Protein AF-A0A7J4IF19-F1 (afdb_monomer_lite)

pLDDT: mean 82.28, std 11.03, range [47.12, 94.19]

Structure (mmCIF, N/CA/C/O backbone):
data_AF-A0A7J4IF19-F1
#
_entry.id   AF-A0A7J4IF19-F1
#
loop_
_atom_site.group_PDB
_atom_site.id
_atom_site.type_symbol
_atom_site.label_atom_id
_atom_site.label_alt_id
_atom_site.label_comp_id
_atom_site.label_asym_id
_atom_site.label_entity_id
_atom_site.label_seq_id
_atom_site.pdbx_PDB_ins_code
_atom_site.Cartn_x
_atom_site.Cartn_y
_atom_site.Cartn_z
_atom_site.occupancy
_atom_site.B_iso_or_equiv
_atom_site.auth_seq_id
_atom_site.auth_comp_id
_atom_site.auth_asym_id
_atom_site.auth_atom_id
_atom_site.pdbx_PDB_model_num
ATOM 1 N N . MET A 1 1 ? 20.342 -0.254 -73.450 1.00 56.78 1 MET A N 1
ATOM 2 C CA . MET A 1 1 ? 20.995 -1.142 -72.466 1.00 56.78 1 MET A CA 1
ATOM 3 C C . MET A 1 1 ? 22.053 -1.954 -73.187 1.00 56.78 1 MET A C 1
ATOM 5 O O . MET A 1 1 ? 21.748 -2.503 -74.239 1.00 56.78 1 MET A O 1
ATOM 9 N N . ARG A 1 2 ? 23.293 -1.958 -72.693 1.00 60.62 2 ARG A N 1
ATOM 10 C CA . ARG A 1 2 ? 24.372 -2.812 -73.210 1.00 60.62 2 ARG A CA 1
ATOM 11 C C . ARG A 1 2 ? 24.759 -3.788 -72.105 1.00 60.62 2 ARG A C 1
ATOM 13 O O . ARG A 1 2 ? 24.809 -3.381 -70.951 1.00 60.62 2 ARG A O 1
ATOM 20 N N . PHE A 1 3 ? 25.011 -5.037 -72.464 1.00 65.69 3 PHE A N 1
ATOM 21 C CA . PHE A 1 3 ? 25.433 -6.085 -71.540 1.00 65.69 3 PHE A CA 1
ATOM 22 C C . PHE A 1 3 ? 26.838 -6.552 -71.924 1.00 65.69 3 PHE A C 1
ATOM 24 O O . PHE A 1 3 ? 27.202 -6.479 -73.102 1.00 65.69 3 PHE A O 1
ATOM 31 N N . ASP A 1 4 ? 27.636 -6.968 -70.944 1.00 72.81 4 ASP A N 1
ATOM 32 C CA . ASP A 1 4 ? 28.918 -7.626 -71.202 1.00 72.81 4 ASP A CA 1
ATOM 33 C C . ASP A 1 4 ? 28.718 -9.101 -71.612 1.00 72.81 4 ASP A C 1
ATOM 35 O O . ASP A 1 4 ? 27.600 -9.622 -71.620 1.00 72.81 4 ASP A O 1
ATOM 39 N N . ALA A 1 5 ? 29.809 -9.791 -71.961 1.00 64.00 5 ALA A N 1
ATOM 40 C CA . ALA A 1 5 ? 29.783 -11.212 -72.325 1.00 64.00 5 ALA A CA 1
ATOM 41 C C . ALA A 1 5 ? 29.319 -12.140 -71.178 1.00 64.00 5 ALA A C 1
ATOM 43 O O . ALA A 1 5 ? 29.016 -13.304 -71.428 1.00 64.00 5 ALA A O 1
ATOM 44 N N . ASN A 1 6 ? 29.235 -11.623 -69.948 1.00 67.56 6 ASN A N 1
ATOM 45 C CA . ASN A 1 6 ? 28.819 -12.338 -68.744 1.00 67.56 6 ASN A CA 1
ATOM 46 C C 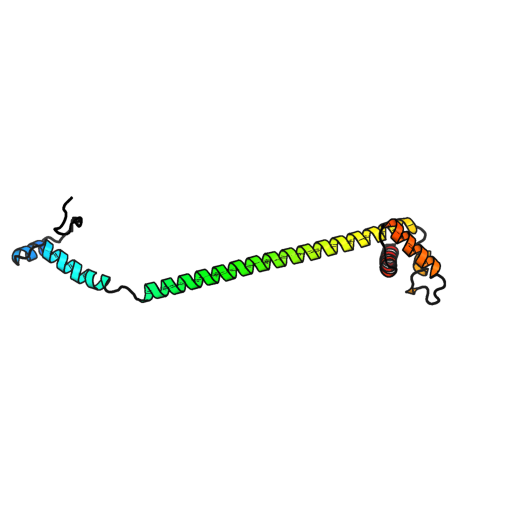. ASN A 1 6 ? 27.371 -12.003 -68.330 1.00 67.56 6 ASN A C 1
ATOM 48 O O . ASN A 1 6 ? 26.912 -12.465 -67.289 1.00 67.56 6 ASN A O 1
ATOM 52 N N . GLY A 1 7 ? 26.641 -11.213 -69.130 1.00 57.66 7 GLY A N 1
ATOM 53 C CA . GLY A 1 7 ? 25.252 -10.835 -68.863 1.00 57.66 7 GLY A CA 1
ATOM 54 C C . GLY A 1 7 ? 25.076 -9.704 -67.846 1.00 57.66 7 GLY A C 1
ATOM 55 O O . GLY A 1 7 ? 23.944 -9.411 -67.462 1.00 57.66 7 GLY A O 1
ATOM 56 N N . ASN A 1 8 ? 26.152 -9.034 -67.426 1.00 68.38 8 ASN A N 1
ATOM 57 C CA . ASN A 1 8 ? 26.061 -7.888 -66.527 1.00 68.38 8 ASN A CA 1
ATOM 58 C C . ASN A 1 8 ? 25.687 -6.625 -67.300 1.00 68.38 8 ASN A C 1
ATOM 60 O O . ASN A 1 8 ? 26.192 -6.363 -68.394 1.00 68.38 8 ASN A O 1
ATOM 64 N N . GLU A 1 9 ? 24.817 -5.807 -66.711 1.00 70.38 9 GLU A N 1
ATOM 65 C CA . GLU A 1 9 ? 24.438 -4.523 -67.287 1.00 70.38 9 GLU A CA 1
ATOM 66 C C . GLU A 1 9 ? 25.623 -3.546 -67.245 1.00 70.38 9 GLU A C 1
ATOM 68 O O . GLU A 1 9 ? 26.099 -3.149 -66.177 1.00 70.38 9 GLU A O 1
ATOM 73 N N . LEU A 1 10 ? 26.088 -3.124 -68.421 1.00 65.75 10 LEU A N 1
ATOM 74 C CA . LEU A 1 10 ? 27.136 -2.120 -68.548 1.00 65.75 10 LEU A CA 1
ATOM 75 C C . LEU A 1 10 ? 26.540 -0.741 -68.268 1.00 65.75 10 LEU A C 1
ATOM 77 O O . LEU A 1 10 ? 25.938 -0.108 -69.142 1.00 65.75 10 LEU A O 1
ATOM 81 N N . LYS A 1 11 ? 26.736 -0.263 -67.038 1.00 70.12 11 LYS A N 1
ATOM 82 C CA . LYS A 1 11 ? 26.401 1.107 -66.646 1.00 70.12 11 LYS A CA 1
ATOM 83 C C . LYS A 1 11 ? 27.360 2.071 -67.340 1.00 70.12 11 LYS A C 1
ATOM 85 O O . LYS A 1 11 ? 28.561 2.058 -67.090 1.00 70.12 11 LYS A O 1
ATOM 90 N N . GLN A 1 12 ? 26.830 2.894 -68.240 1.00 71.00 12 GLN A N 1
ATOM 91 C CA . GLN A 1 12 ? 27.602 3.940 -68.904 1.00 71.00 12 GLN A CA 1
ATOM 92 C C . GLN A 1 12 ? 27.642 5.182 -68.015 1.00 71.00 12 GLN A C 1
ATOM 94 O O . GLN A 1 12 ? 26.597 5.712 -67.645 1.00 71.00 12 GLN A O 1
ATOM 99 N N . LEU A 1 13 ? 28.848 5.641 -67.685 1.00 70.62 13 LEU A N 1
ATOM 100 C CA . LEU A 1 13 ? 29.081 6.873 -66.942 1.00 70.62 13 LEU A CA 1
ATOM 101 C C . LEU A 1 13 ? 29.778 7.879 -67.858 1.00 70.62 13 LEU A C 1
ATOM 103 O O . LEU A 1 13 ? 30.808 7.572 -68.458 1.00 70.62 13 LEU A O 1
ATOM 107 N N . THR A 1 14 ? 29.229 9.086 -67.954 1.00 78.38 14 THR A N 1
ATOM 108 C CA . THR A 1 14 ? 29.896 10.191 -68.646 1.00 78.38 14 THR A CA 1
ATOM 109 C C . THR A 1 14 ? 30.825 10.885 -67.661 1.00 78.38 14 THR A C 1
ATOM 111 O O . THR A 1 14 ? 30.369 11.411 -66.648 1.00 78.38 14 THR A O 1
ATOM 114 N N . VAL A 1 15 ? 32.123 10.892 -67.960 1.00 77.56 15 VAL A N 1
ATOM 115 C CA . VAL A 1 15 ? 33.148 11.527 -67.124 1.00 77.56 15 VAL A CA 1
ATOM 116 C C . VAL A 1 15 ? 33.685 12.754 -67.846 1.00 77.56 15 VAL A C 1
ATOM 118 O O . VAL A 1 15 ? 33.959 12.710 -69.046 1.00 77.56 15 VAL A O 1
ATOM 121 N N . TRP A 1 16 ? 33.829 13.858 -67.118 1.00 85.00 16 TRP A N 1
ATOM 122 C CA . TRP A 1 16 ? 34.462 15.058 -67.648 1.00 85.00 16 TRP A CA 1
ATOM 123 C C . TRP A 1 16 ? 35.980 14.968 -67.470 1.00 85.00 16 TRP A C 1
ATOM 125 O O . TRP A 1 16 ? 36.461 14.722 -66.365 1.00 85.00 16 TRP A O 1
ATOM 135 N N . ILE A 1 17 ? 36.725 15.155 -68.561 1.00 82.94 17 ILE A N 1
ATOM 136 C CA . ILE A 1 17 ? 38.190 15.077 -68.586 1.00 82.94 17 ILE A CA 1
ATOM 137 C C . ILE A 1 17 ? 38.736 16.401 -69.145 1.00 82.94 17 ILE A C 1
ATOM 139 O O . ILE A 1 17 ? 38.250 16.841 -70.193 1.00 82.94 17 ILE A O 1
ATOM 143 N N . PRO A 1 18 ? 39.748 17.022 -68.506 1.00 88.75 18 PRO A N 1
ATOM 144 C CA . PRO A 1 18 ? 40.421 18.203 -69.042 1.00 88.75 18 PRO A CA 1
ATOM 145 C C . PRO A 1 18 ? 40.957 17.980 -70.462 1.00 88.75 18 PRO A C 1
ATOM 147 O O . PRO A 1 18 ? 41.459 16.901 -70.799 1.00 88.75 18 PRO A O 1
ATOM 150 N N . ALA A 1 19 ? 40.866 19.009 -71.304 1.00 85.88 19 ALA A N 1
ATOM 151 C CA . ALA A 1 19 ? 41.182 18.903 -72.728 1.00 85.88 19 ALA A CA 1
ATOM 152 C C . ALA A 1 19 ? 42.659 18.559 -72.984 1.00 85.88 19 ALA A C 1
ATOM 154 O O . ALA A 1 19 ? 42.976 17.852 -73.943 1.00 85.88 19 ALA A O 1
ATOM 155 N N . GLU A 1 20 ? 43.556 19.023 -72.118 1.00 87.44 20 GLU A N 1
ATOM 156 C CA . GLU A 1 20 ? 44.994 18.766 -72.159 1.00 87.44 20 GLU A CA 1
ATOM 157 C C . GLU A 1 20 ? 45.284 17.282 -71.925 1.00 87.44 20 GLU A C 1
ATOM 159 O O . GLU A 1 20 ? 46.007 16.656 -72.700 1.00 87.44 20 GLU A O 1
ATOM 164 N N . LEU A 1 21 ? 44.642 16.694 -70.913 1.00 82.06 21 LEU A N 1
ATOM 165 C CA . LEU A 1 21 ? 44.799 15.284 -70.568 1.00 82.06 21 LEU A CA 1
ATOM 166 C C . LEU A 1 21 ? 44.235 14.379 -71.670 1.00 82.06 21 LEU A C 1
ATOM 168 O O . LEU A 1 21 ? 44.869 13.401 -72.057 1.00 82.06 21 LEU A O 1
ATOM 172 N N . HIS A 1 22 ? 43.090 14.744 -72.253 1.00 83.62 22 HIS A N 1
ATOM 173 C CA . HIS A 1 22 ? 42.528 14.009 -73.387 1.00 83.62 22 HIS A CA 1
ATOM 174 C C . HIS A 1 22 ? 43.450 14.032 -74.623 1.00 83.62 22 HIS A C 1
ATOM 176 O O . HIS A 1 22 ? 43.540 13.036 -75.345 1.00 83.62 22 HIS A O 1
ATOM 182 N N . ARG A 1 23 ? 44.158 15.145 -74.874 1.00 85.06 23 ARG A N 1
ATOM 183 C CA . ARG A 1 23 ? 45.145 15.238 -75.966 1.00 85.06 23 ARG A CA 1
ATOM 184 C C . ARG A 1 23 ? 46.374 14.373 -75.701 1.00 85.06 23 ARG A C 1
ATOM 186 O O . ARG A 1 23 ? 46.806 13.691 -76.624 1.00 85.06 23 ARG A O 1
ATOM 193 N N . LEU A 1 24 ? 46.888 14.368 -74.471 1.00 85.31 24 LEU A N 1
ATOM 194 C CA . LEU A 1 24 ? 48.029 13.535 -74.074 1.00 85.31 24 LEU A CA 1
ATOM 195 C C . LEU A 1 24 ? 47.718 12.040 -74.224 1.00 85.31 24 LEU A C 1
ATOM 197 O O . LEU A 1 24 ? 48.441 11.336 -74.918 1.00 85.31 24 LEU A O 1
ATOM 201 N N . ILE A 1 25 ? 46.574 11.582 -73.704 1.00 81.94 25 ILE A N 1
ATOM 202 C CA . ILE A 1 25 ? 46.154 10.172 -73.806 1.00 81.94 25 ILE A CA 1
ATOM 203 C C . ILE A 1 25 ? 46.050 9.724 -75.273 1.00 81.94 25 ILE A C 1
ATOM 205 O O . ILE A 1 25 ? 46.459 8.615 -75.620 1.00 81.94 25 ILE A O 1
ATOM 209 N N . ARG A 1 26 ? 45.521 10.586 -76.157 1.00 80.44 26 ARG A N 1
ATOM 210 C CA . ARG A 1 26 ? 45.462 10.291 -77.598 1.00 80.44 26 ARG A CA 1
ATOM 211 C C . ARG A 1 26 ? 46.835 10.285 -78.264 1.00 80.44 26 ARG A C 1
ATOM 213 O O . ARG A 1 26 ? 47.032 9.477 -79.167 1.00 80.44 26 ARG A O 1
ATOM 220 N N . ALA A 1 27 ? 47.735 11.186 -77.873 1.00 82.62 27 ALA A N 1
ATOM 221 C CA . ALA A 1 27 ? 49.087 11.257 -78.425 1.00 82.62 27 ALA A CA 1
ATOM 222 C C . ALA A 1 27 ? 49.887 9.983 -78.113 1.00 82.62 27 ALA A C 1
ATOM 224 O O . ALA A 1 27 ? 50.589 9.481 -78.986 1.00 82.62 27 ALA A O 1
ATOM 225 N N . ASP A 1 28 ? 49.677 9.409 -76.929 1.00 80.38 28 ASP A N 1
ATOM 226 C CA . ASP A 1 28 ? 50.305 8.156 -76.496 1.00 80.38 28 ASP A CA 1
ATOM 227 C C . ASP A 1 28 ? 49.641 6.899 -77.098 1.00 80.38 28 ASP A C 1
ATOM 229 O O . ASP A 1 28 ? 50.040 5.771 -76.810 1.00 80.38 28 ASP A O 1
ATOM 233 N N . GLY A 1 29 ? 48.606 7.063 -77.934 1.00 81.62 29 GLY A N 1
ATOM 234 C CA . GLY A 1 29 ? 47.886 5.958 -78.576 1.00 81.62 29 GLY A CA 1
ATOM 235 C C . GLY A 1 29 ? 47.056 5.102 -77.612 1.00 81.62 29 GLY A C 1
ATOM 236 O O . GLY A 1 29 ? 46.595 4.019 -77.984 1.00 81.62 29 GLY A O 1
ATOM 237 N N . VAL A 1 30 ? 46.843 5.565 -76.378 1.00 81.44 30 VAL A N 1
ATOM 238 C CA . VAL A 1 30 ? 46.137 4.811 -75.340 1.00 81.44 30 VAL A CA 1
ATOM 239 C C . VAL A 1 30 ? 44.624 4.973 -75.499 1.00 81.44 30 VAL A C 1
ATOM 241 O O . VAL A 1 30 ? 44.093 6.050 -75.776 1.00 81.44 30 VAL A O 1
ATOM 244 N N . ASN A 1 31 ? 43.886 3.878 -75.303 1.00 82.62 31 ASN A N 1
ATOM 245 C CA . ASN A 1 31 ? 42.429 3.925 -75.281 1.00 82.62 31 ASN A CA 1
ATOM 246 C C . ASN A 1 31 ? 41.945 4.665 -74.021 1.00 82.62 31 ASN A C 1
ATOM 248 O O . ASN A 1 31 ? 42.165 4.199 -72.905 1.00 82.62 31 ASN A O 1
ATOM 252 N N . VAL A 1 32 ? 41.238 5.784 -74.210 1.00 80.38 32 VAL A N 1
ATOM 253 C CA . VAL A 1 32 ? 40.735 6.646 -73.123 1.00 80.38 32 VAL A CA 1
ATOM 254 C C . VAL A 1 32 ? 39.907 5.871 -72.097 1.00 80.38 32 VAL A C 1
ATOM 256 O O . VAL A 1 32 ? 40.068 6.085 -70.902 1.00 80.38 32 VAL A O 1
ATOM 259 N N . ASN A 1 33 ? 39.056 4.941 -72.536 1.00 79.94 33 ASN A N 1
ATOM 260 C CA . ASN A 1 33 ? 38.222 4.153 -71.627 1.00 79.94 33 ASN A CA 1
ATOM 261 C C . ASN A 1 33 ? 39.082 3.223 -70.757 1.00 79.94 33 ASN A C 1
ATOM 263 O O . ASN A 1 33 ? 38.886 3.134 -69.549 1.00 79.94 33 ASN A O 1
ATOM 267 N N . ARG A 1 34 ? 40.093 2.585 -71.358 1.00 79.88 34 ARG A N 1
ATOM 268 C CA . ARG A 1 34 ? 41.041 1.738 -70.626 1.00 79.88 34 ARG A CA 1
ATOM 269 C C . ARG A 1 34 ? 41.829 2.547 -69.595 1.00 79.88 34 ARG A C 1
ATOM 271 O O . ARG A 1 34 ? 41.870 2.149 -68.440 1.00 79.88 34 ARG A O 1
ATOM 278 N N . PHE A 1 35 ? 42.371 3.696 -69.995 1.00 82.88 35 PHE A N 1
ATOM 279 C CA . PHE A 1 35 ? 43.116 4.580 -69.097 1.00 82.88 35 PHE A CA 1
ATOM 280 C C . PHE A 1 35 ? 42.267 5.031 -67.905 1.00 82.88 35 PHE A C 1
ATOM 282 O O . PHE A 1 35 ? 42.694 4.933 -66.761 1.00 82.88 35 PHE A O 1
ATOM 289 N N . VAL A 1 36 ? 41.040 5.491 -68.163 1.00 81.62 36 VAL A N 1
ATOM 290 C CA . VAL A 1 36 ? 40.125 5.954 -67.114 1.00 81.62 36 VAL A CA 1
ATOM 291 C C . VAL A 1 36 ? 39.801 4.827 -66.132 1.00 81.62 36 VAL A C 1
ATOM 293 O O . VAL A 1 36 ? 39.873 5.047 -64.926 1.00 81.62 36 VAL A O 1
ATOM 296 N N . ASN A 1 37 ? 39.515 3.618 -66.622 1.00 79.19 37 ASN A N 1
ATOM 297 C CA . ASN A 1 37 ? 39.246 2.473 -65.750 1.00 79.19 37 ASN A CA 1
ATOM 298 C C . ASN A 1 37 ? 40.475 2.065 -64.927 1.00 79.19 37 ASN A C 1
ATOM 300 O O . ASN A 1 37 ? 40.330 1.838 -63.733 1.00 79.19 37 ASN A O 1
ATOM 304 N N . GLU A 1 38 ? 41.676 2.048 -65.515 1.00 81.06 38 GLU A N 1
ATOM 305 C CA . GLU A 1 38 ? 42.921 1.738 -64.793 1.00 81.06 38 GLU A CA 1
ATOM 306 C C . GLU A 1 38 ? 43.214 2.770 -63.689 1.00 81.06 38 GLU A C 1
ATOM 308 O O . GLU A 1 38 ? 43.625 2.402 -62.591 1.00 81.06 38 GLU A O 1
ATOM 313 N N . GLN A 1 39 ? 42.953 4.060 -63.933 1.00 80.94 39 GLN A N 1
ATOM 314 C CA . GLN A 1 39 ? 43.103 5.100 -62.908 1.00 80.94 39 GLN A CA 1
ATOM 315 C C . GLN A 1 39 ? 42.043 4.986 -61.806 1.00 80.94 39 GLN A C 1
ATOM 317 O O . GLN A 1 39 ? 42.365 5.138 -60.626 1.00 80.94 39 GLN A O 1
ATOM 322 N N . PHE A 1 40 ? 40.790 4.685 -62.164 1.00 77.44 40 PHE A N 1
ATOM 323 C CA . PHE A 1 40 ? 39.742 4.417 -61.178 1.00 77.44 40 PHE A CA 1
ATOM 324 C C . PHE A 1 40 ? 40.076 3.190 -60.329 1.00 77.44 40 PHE A C 1
ATOM 326 O O . PHE A 1 40 ? 39.916 3.239 -59.115 1.00 77.44 40 PHE A O 1
ATOM 333 N N . GLU A 1 41 ? 40.574 2.114 -60.930 1.00 75.19 41 GLU A N 1
ATOM 334 C CA . GLU A 1 41 ? 40.952 0.894 -60.218 1.00 75.19 41 GLU A CA 1
ATOM 335 C C . GLU A 1 41 ? 42.186 1.110 -59.333 1.00 75.19 41 GLU A C 1
ATOM 337 O O . GLU A 1 41 ? 42.200 0.668 -58.189 1.00 75.19 41 GLU A O 1
ATOM 342 N N . ALA A 1 42 ? 43.182 1.878 -59.778 1.00 76.69 42 ALA A N 1
ATOM 343 C CA . ALA A 1 42 ? 44.324 2.239 -58.939 1.00 76.69 42 ALA A CA 1
ATOM 344 C C . ALA A 1 42 ? 43.909 3.088 -57.720 1.00 76.69 42 ALA A C 1
ATOM 346 O O . ALA A 1 42 ? 44.384 2.859 -56.603 1.00 76.69 42 ALA A O 1
ATOM 347 N N . TYR A 1 43 ? 43.002 4.050 -57.922 1.00 71.50 43 TYR A N 1
ATOM 348 C CA . TYR A 1 43 ? 42.584 4.992 -56.883 1.00 71.50 43 TYR A CA 1
ATOM 349 C C . TYR A 1 43 ? 41.537 4.412 -55.921 1.00 71.50 43 TYR A C 1
ATOM 351 O O . TYR A 1 43 ? 41.605 4.635 -54.715 1.00 71.50 43 TYR A O 1
ATOM 359 N N . TYR A 1 44 ? 40.566 3.654 -56.434 1.00 65.00 44 TYR A N 1
ATOM 360 C CA . TYR A 1 44 ? 39.478 3.081 -55.637 1.00 65.00 44 TYR A CA 1
ATOM 361 C C . TYR A 1 44 ? 39.676 1.606 -55.291 1.00 65.00 44 TYR A C 1
ATOM 363 O O . TYR A 1 44 ? 39.113 1.146 -54.298 1.00 65.00 44 TYR A O 1
ATOM 371 N N . GLY A 1 45 ? 40.489 0.857 -56.037 1.00 61.56 45 GLY A N 1
ATOM 372 C CA . GLY A 1 45 ? 40.831 -0.529 -55.698 1.00 61.56 45 GLY A CA 1
ATOM 373 C C . GLY A 1 45 ? 41.593 -0.625 -54.375 1.00 61.56 45 GLY A C 1
ATOM 374 O O . GLY A 1 45 ? 41.374 -1.550 -53.597 1.00 61.56 45 GLY A O 1
ATOM 375 N N . THR A 1 46 ? 42.391 0.393 -54.046 1.00 55.62 46 THR A N 1
ATOM 376 C CA . THR A 1 46 ? 43.040 0.539 -52.733 1.00 55.62 46 THR A CA 1
ATOM 377 C C . THR A 1 46 ? 42.058 0.919 -51.618 1.00 55.62 46 THR A C 1
ATOM 379 O O . THR A 1 46 ? 42.208 0.442 -50.497 1.00 55.62 46 THR A O 1
ATOM 382 N N . LEU A 1 47 ? 41.007 1.696 -51.910 1.00 51.72 47 LEU A N 1
ATOM 383 C CA . LEU A 1 47 ? 39.931 2.015 -50.956 1.00 51.72 47 LEU A CA 1
ATOM 384 C C . LEU A 1 47 ? 38.991 0.825 -50.697 1.00 51.72 47 LEU A C 1
ATOM 386 O O . LEU A 1 47 ? 38.520 0.651 -49.576 1.00 51.72 47 LEU A O 1
ATOM 390 N N . SER A 1 48 ? 38.748 -0.023 -51.700 1.00 49.78 48 SER A N 1
ATOM 391 C CA . SER A 1 48 ? 37.914 -1.225 -51.564 1.00 49.78 48 SER A CA 1
ATOM 392 C C . SER A 1 48 ? 38.597 -2.347 -50.774 1.00 49.78 48 SER A C 1
ATOM 394 O O . SER A 1 48 ? 37.908 -3.219 -50.245 1.00 49.78 48 SER A O 1
ATOM 396 N N . ALA A 1 49 ? 39.930 -2.333 -50.673 1.00 50.25 49 ALA A N 1
ATOM 397 C CA . ALA A 1 49 ? 40.689 -3.281 -49.857 1.00 50.25 49 ALA A CA 1
ATOM 398 C C . ALA A 1 49 ? 40.614 -2.971 -48.347 1.00 50.25 49 ALA A C 1
ATOM 400 O O . ALA A 1 49 ? 40.908 -3.839 -47.528 1.00 50.25 49 ALA A O 1
ATOM 401 N N . TYR A 1 50 ? 40.142 -1.779 -47.957 1.00 47.12 50 TYR A N 1
ATOM 402 C CA . TYR A 1 50 ? 39.793 -1.449 -46.572 1.00 47.12 50 TYR A CA 1
ATOM 403 C C . TYR A 1 50 ? 38.370 -1.919 -46.238 1.00 47.12 50 TYR A C 1
ATOM 405 O O . TYR A 1 50 ? 37.510 -1.154 -45.796 1.00 47.12 50 TYR A O 1
ATOM 413 N N . HIS A 1 51 ? 38.115 -3.217 -46.392 1.00 50.59 51 HIS A N 1
ATOM 414 C CA . HIS A 1 51 ? 37.099 -3.861 -45.569 1.00 50.59 51 HIS A CA 1
ATOM 415 C C . HIS A 1 51 ? 37.633 -3.809 -44.131 1.00 50.59 51 HIS A C 1
ATOM 417 O O . HIS A 1 51 ? 38.396 -4.675 -43.722 1.00 50.59 51 HIS A O 1
ATOM 423 N N . HIS A 1 52 ? 37.337 -2.728 -43.398 1.00 52.00 52 HIS A N 1
ATOM 424 C CA . HIS A 1 52 ? 37.777 -2.561 -42.013 1.00 52.00 52 HIS A CA 1
ATOM 425 C C . HIS A 1 52 ? 37.289 -3.771 -41.199 1.00 52.00 52 HIS A C 1
ATOM 427 O O . HIS A 1 52 ? 36.079 -3.862 -40.974 1.00 52.00 52 HIS A O 1
ATOM 433 N N . PRO A 1 53 ? 38.174 -4.668 -40.718 1.00 55.56 53 PRO A N 1
ATOM 434 C CA . PRO A 1 53 ? 37.768 -5.753 -39.821 1.00 55.56 53 PRO A CA 1
ATOM 435 C C . PRO A 1 53 ? 37.108 -5.196 -38.546 1.00 55.56 53 PRO A C 1
ATOM 437 O O . PRO A 1 53 ? 36.234 -5.827 -37.958 1.00 55.56 53 PRO A O 1
ATOM 440 N N . ASP A 1 54 ? 37.421 -3.948 -38.189 1.00 58.44 54 ASP A N 1
ATOM 441 C CA . ASP A 1 54 ? 36.764 -3.207 -37.115 1.00 58.44 54 ASP A CA 1
ATOM 442 C C . ASP A 1 54 ? 35.271 -2.962 -37.337 1.00 58.44 54 ASP A C 1
ATOM 444 O O . ASP A 1 54 ? 34.538 -2.835 -36.365 1.00 58.44 54 ASP A O 1
ATOM 448 N N . ARG A 1 55 ? 34.765 -2.892 -38.574 1.00 61.12 55 ARG A N 1
ATOM 449 C CA . ARG A 1 55 ? 33.355 -2.538 -38.799 1.00 61.12 55 ARG A CA 1
ATOM 450 C C . ARG A 1 55 ? 32.412 -3.656 -38.360 1.00 61.12 55 ARG A C 1
ATOM 452 O O . ARG A 1 55 ? 31.378 -3.369 -37.756 1.00 61.12 55 ARG A O 1
ATOM 459 N N . ASP A 1 56 ? 32.792 -4.906 -38.604 1.00 69.81 56 ASP A N 1
ATOM 460 C CA . ASP A 1 56 ? 32.023 -6.071 -38.166 1.00 69.81 56 ASP A CA 1
ATOM 461 C C . ASP A 1 56 ? 32.171 -6.296 -36.658 1.00 69.81 56 ASP A C 1
ATOM 463 O O . ASP A 1 56 ? 31.176 -6.559 -35.980 1.00 69.81 56 ASP A O 1
ATOM 467 N N . HIS A 1 57 ? 33.367 -6.078 -36.099 1.00 70.38 57 HIS A N 1
ATOM 468 C CA . HIS A 1 57 ? 33.581 -6.103 -34.649 1.00 70.38 57 HIS A CA 1
ATOM 469 C C . HIS A 1 57 ? 32.788 -5.008 -33.916 1.00 70.38 57 HIS A C 1
ATOM 471 O O . HIS A 1 57 ? 32.138 -5.290 -32.909 1.00 70.38 57 HIS A O 1
ATOM 477 N N . LEU A 1 58 ? 32.761 -3.781 -34.441 1.00 73.94 58 LEU A N 1
ATOM 478 C CA . LEU A 1 58 ? 31.961 -2.678 -33.903 1.00 73.94 58 LEU A CA 1
ATOM 479 C C . LEU A 1 58 ? 30.462 -2.946 -34.054 1.00 73.94 58 LEU A C 1
ATOM 481 O O . LEU A 1 58 ? 29.697 -2.670 -33.131 1.00 73.94 58 LEU A O 1
ATOM 485 N N . ALA A 1 59 ? 30.027 -3.521 -35.180 1.00 76.94 59 ALA A N 1
ATOM 486 C CA . ALA A 1 59 ? 28.634 -3.909 -35.376 1.00 76.94 59 ALA A CA 1
ATOM 487 C C . ALA A 1 59 ? 28.208 -5.019 -34.400 1.00 76.94 59 ALA A C 1
ATOM 489 O O . ALA A 1 59 ? 27.099 -4.966 -33.865 1.00 76.94 59 ALA A O 1
ATOM 490 N N . HIS A 1 60 ? 29.079 -5.994 -34.127 1.00 74.75 60 HIS A N 1
ATOM 491 C CA . HIS A 1 60 ? 28.832 -7.051 -33.148 1.00 74.75 60 HIS A CA 1
ATOM 492 C C . HIS A 1 60 ? 28.759 -6.492 -31.721 1.00 74.75 60 HIS A C 1
ATOM 494 O O . HIS A 1 60 ? 27.778 -6.727 -31.016 1.00 74.75 60 HIS A O 1
ATOM 500 N N . ALA A 1 61 ? 29.733 -5.668 -31.325 1.00 77.94 61 ALA A N 1
ATOM 501 C CA . ALA A 1 61 ? 29.756 -5.014 -30.018 1.00 77.94 61 ALA A CA 1
ATOM 502 C C . ALA A 1 61 ? 28.540 -4.093 -29.805 1.00 77.94 61 ALA A C 1
ATOM 504 O O . ALA A 1 61 ? 27.946 -4.073 -28.724 1.00 77.94 61 ALA A O 1
ATOM 505 N N . ALA A 1 62 ? 28.114 -3.367 -30.845 1.00 77.06 62 ALA A N 1
ATOM 506 C CA . ALA A 1 62 ? 26.911 -2.543 -30.801 1.00 77.06 62 ALA A CA 1
ATOM 507 C C . ALA A 1 62 ? 25.642 -3.391 -30.629 1.00 77.06 62 ALA A C 1
ATOM 509 O O . ALA A 1 62 ? 24.782 -3.038 -29.821 1.00 77.06 62 ALA A O 1
ATOM 510 N N . ARG A 1 63 ? 25.527 -4.527 -31.334 1.00 84.88 63 ARG A N 1
ATOM 511 C CA . ARG A 1 63 ? 24.395 -5.456 -31.177 1.00 84.88 63 ARG A CA 1
ATOM 512 C C . ARG A 1 63 ? 24.330 -6.024 -29.764 1.00 84.88 63 ARG A C 1
ATOM 514 O O . ARG A 1 63 ? 23.266 -5.969 -29.159 1.00 84.88 63 ARG A O 1
ATOM 521 N N . GLU A 1 64 ? 25.448 -6.495 -29.216 1.00 86.12 64 GLU A N 1
ATOM 522 C CA . GLU A 1 64 ? 25.498 -6.987 -27.835 1.00 86.12 64 GLU A CA 1
ATOM 523 C C . GLU A 1 64 ? 25.120 -5.910 -26.816 1.00 86.12 64 GLU A C 1
ATOM 525 O O . GLU A 1 64 ? 24.353 -6.176 -25.893 1.00 86.12 64 GLU A O 1
ATOM 530 N N . SER A 1 65 ? 25.627 -4.687 -26.991 1.00 83.19 65 SER A N 1
ATOM 531 C CA . SER A 1 65 ? 25.307 -3.558 -26.114 1.00 83.19 65 SER A CA 1
ATOM 532 C C . SER A 1 65 ? 23.812 -3.232 -26.141 1.00 83.19 65 SER A C 1
ATOM 534 O O . SER A 1 65 ? 23.191 -3.089 -25.088 1.00 83.19 65 SER A O 1
ATOM 536 N N . ILE A 1 66 ? 23.202 -3.199 -27.331 1.00 86.56 66 ILE A N 1
ATOM 537 C CA . ILE A 1 66 ? 21.759 -2.975 -27.490 1.00 86.56 66 ILE A CA 1
ATOM 538 C C . ILE A 1 66 ? 20.956 -4.103 -26.831 1.00 86.56 66 ILE A C 1
ATOM 540 O O . ILE A 1 66 ? 19.962 -3.822 -26.162 1.00 86.56 66 ILE A O 1
ATOM 544 N N . THR A 1 67 ? 21.369 -5.362 -26.990 1.00 88.88 67 THR A N 1
ATOM 545 C CA . THR A 1 67 ? 20.686 -6.504 -26.364 1.00 88.88 67 THR A CA 1
ATOM 546 C C . THR A 1 67 ? 20.750 -6.413 -24.840 1.00 88.88 67 THR A C 1
ATOM 548 O O . THR A 1 67 ? 19.701 -6.442 -24.198 1.00 88.88 67 THR A O 1
ATOM 551 N N . ARG A 1 68 ? 21.932 -6.155 -24.260 1.00 85.00 68 ARG A N 1
ATOM 552 C CA . ARG A 1 68 ? 22.082 -5.957 -22.806 1.00 85.00 68 ARG A CA 1
ATOM 553 C C . ARG A 1 68 ? 21.257 -4.776 -22.297 1.00 85.00 68 ARG A C 1
ATOM 555 O O . ARG A 1 68 ? 20.631 -4.858 -21.247 1.00 85.00 68 ARG A O 1
ATOM 562 N N . GLN A 1 69 ? 21.215 -3.666 -23.037 1.00 83.31 69 GLN A N 1
ATOM 563 C CA . GLN A 1 69 ? 20.392 -2.512 -22.662 1.00 83.31 69 GLN A CA 1
ATOM 564 C C . GLN A 1 69 ? 18.896 -2.837 -22.669 1.00 83.31 69 GLN A C 1
ATOM 566 O O . GLN A 1 69 ? 18.173 -2.374 -21.786 1.00 83.31 69 GLN A O 1
ATOM 571 N N . LYS A 1 70 ? 18.428 -3.638 -23.634 1.00 89.31 70 LYS A N 1
ATOM 572 C CA . LYS A 1 70 ? 17.036 -4.101 -23.681 1.00 89.31 70 LYS A CA 1
ATOM 573 C C . LYS A 1 70 ? 16.710 -5.017 -22.507 1.00 89.31 70 LYS A C 1
ATOM 575 O O . LYS A 1 70 ? 15.687 -4.798 -21.870 1.00 89.31 70 LYS A O 1
ATOM 580 N N . GLU A 1 71 ? 17.588 -5.961 -22.181 1.00 89.12 71 GLU A N 1
ATOM 581 C CA . GLU A 1 71 ? 17.427 -6.858 -21.028 1.00 89.12 71 GLU A CA 1
ATOM 582 C C . GLU A 1 71 ? 17.331 -6.065 -19.716 1.00 89.12 71 GLU A C 1
ATOM 584 O O . GLU A 1 71 ? 16.362 -6.210 -18.968 1.00 89.12 71 GLU A O 1
ATOM 589 N N . ILE A 1 72 ? 18.249 -5.118 -19.497 1.00 88.31 72 ILE A N 1
ATOM 590 C CA . ILE A 1 72 ? 18.223 -4.226 -18.328 1.00 88.31 72 ILE A CA 1
ATOM 591 C C . ILE A 1 72 ? 16.938 -3.385 -18.304 1.00 88.31 72 ILE A C 1
ATOM 593 O O . ILE A 1 72 ? 16.365 -3.149 -17.240 1.00 88.31 72 ILE A O 1
ATOM 597 N N . ALA A 1 73 ? 16.468 -2.902 -19.457 1.00 86.06 73 ALA A N 1
ATOM 598 C CA . ALA A 1 73 ? 15.225 -2.139 -19.533 1.00 86.06 73 ALA A CA 1
ATOM 599 C C . ALA A 1 73 ? 14.005 -3.001 -19.169 1.00 86.06 73 ALA A C 1
ATOM 601 O O . ALA A 1 73 ? 13.158 -2.540 -18.401 1.00 86.06 73 ALA A O 1
ATOM 602 N N . THR A 1 74 ? 13.942 -4.245 -19.655 1.00 90.69 74 THR A N 1
ATOM 603 C CA . THR A 1 74 ? 12.865 -5.188 -19.318 1.00 90.69 74 THR A CA 1
ATOM 604 C C . THR A 1 74 ? 12.875 -5.564 -17.843 1.00 90.69 74 THR A C 1
ATOM 606 O O . THR A 1 74 ? 11.830 -5.525 -17.200 1.00 90.69 74 THR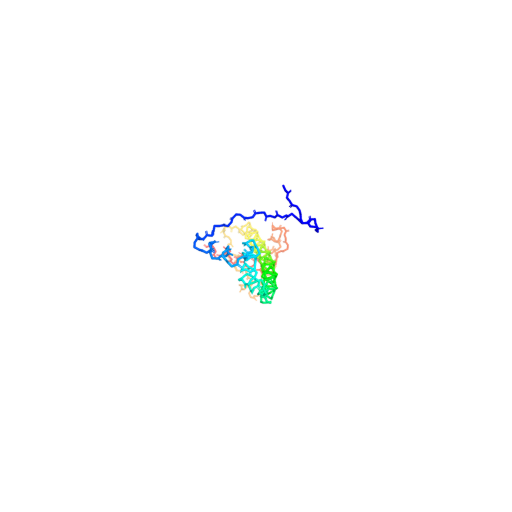 A O 1
ATOM 609 N N . GLU A 1 75 ? 14.050 -5.817 -17.266 1.00 88.50 75 GLU A N 1
ATOM 610 C CA . GLU A 1 75 ? 14.193 -6.131 -15.844 1.00 88.50 75 GLU A CA 1
ATOM 611 C C . GLU A 1 75 ? 13.785 -4.938 -14.970 1.00 88.50 75 GLU A C 1
ATOM 613 O O . GLU A 1 75 ? 13.032 -5.076 -14.007 1.00 88.50 75 GLU A O 1
ATOM 618 N N . ARG A 1 76 ? 14.200 -3.719 -15.341 1.00 87.69 76 ARG A N 1
ATOM 619 C CA . ARG A 1 76 ? 13.772 -2.493 -14.651 1.00 87.69 76 ARG A CA 1
ATOM 620 C C . ARG A 1 76 ? 12.269 -2.277 -14.739 1.00 87.69 76 ARG A C 1
ATOM 622 O O . ARG A 1 76 ? 11.685 -1.772 -13.782 1.00 87.69 76 ARG A O 1
ATOM 629 N N . GLN A 1 77 ? 11.650 -2.600 -15.870 1.00 87.56 77 GLN A N 1
ATOM 630 C CA . GLN A 1 77 ? 10.206 -2.490 -16.020 1.00 87.56 77 GLN A CA 1
ATOM 631 C C . GLN A 1 77 ? 9.483 -3.504 -15.128 1.00 87.56 77 GLN A C 1
ATOM 633 O O . GLN A 1 77 ? 8.625 -3.091 -14.350 1.00 87.56 77 GLN A O 1
ATOM 638 N N . ALA A 1 78 ? 9.901 -4.772 -15.145 1.00 87.56 78 ALA A N 1
ATOM 639 C CA . ALA A 1 78 ? 9.359 -5.804 -14.263 1.00 87.56 78 ALA A CA 1
ATOM 640 C C . ALA A 1 78 ? 9.508 -5.413 -12.781 1.00 87.56 78 ALA A C 1
ATOM 642 O O . ALA A 1 78 ? 8.540 -5.431 -12.023 1.00 87.56 78 ALA A O 1
ATOM 643 N N . ASN A 1 79 ? 10.685 -4.930 -12.375 1.00 87.81 79 ASN A N 1
ATOM 644 C CA . ASN A 1 79 ? 10.926 -4.475 -11.004 1.00 87.81 79 ASN A CA 1
ATOM 645 C C . ASN A 1 79 ? 10.044 -3.279 -10.612 1.00 87.81 79 ASN A C 1
ATOM 647 O O . ASN A 1 79 ? 9.574 -3.200 -9.476 1.00 87.81 79 ASN A O 1
ATOM 651 N N . ARG A 1 80 ? 9.771 -2.349 -11.537 1.00 87.69 80 ARG A N 1
ATOM 652 C CA . ARG A 1 80 ? 8.831 -1.240 -11.292 1.00 87.69 80 ARG A CA 1
ATOM 653 C C . ARG A 1 80 ? 7.399 -1.733 -11.137 1.00 87.69 80 ARG A C 1
ATOM 655 O O . ARG A 1 80 ? 6.673 -1.186 -10.312 1.00 87.69 80 ARG A O 1
ATOM 662 N N . GLU A 1 81 ? 6.985 -2.717 -11.924 1.00 88.62 81 GLU A N 1
ATOM 663 C CA . GLU A 1 81 ? 5.651 -3.313 -11.833 1.00 88.62 81 GLU A CA 1
ATOM 664 C C . GLU A 1 81 ? 5.475 -4.054 -10.502 1.00 88.62 81 GLU A C 1
ATOM 666 O O . GLU A 1 81 ? 4.500 -3.794 -9.796 1.00 88.62 81 GLU A O 1
ATOM 671 N N . HIS A 1 82 ? 6.468 -4.841 -10.078 1.00 85.69 82 HIS A N 1
ATOM 672 C CA . HIS A 1 82 ? 6.487 -5.458 -8.749 1.00 85.69 82 HIS A CA 1
ATOM 673 C C . HIS A 1 82 ? 6.446 -4.424 -7.619 1.00 85.69 82 HIS A C 1
ATOM 675 O O . HIS A 1 82 ? 5.647 -4.557 -6.693 1.00 85.69 82 HIS A O 1
ATOM 681 N N . ALA A 1 83 ? 7.243 -3.355 -7.705 1.00 86.88 83 ALA A N 1
ATOM 682 C CA . ALA A 1 83 ? 7.228 -2.289 -6.706 1.00 86.88 83 ALA A CA 1
ATOM 683 C C . ALA A 1 83 ? 5.868 -1.571 -6.644 1.00 86.88 83 ALA A C 1
ATOM 685 O O . ALA A 1 83 ? 5.378 -1.258 -5.560 1.00 86.88 83 ALA A O 1
ATOM 686 N N . ARG A 1 84 ? 5.225 -1.330 -7.794 1.00 90.69 84 ARG A N 1
ATOM 687 C CA . ARG A 1 84 ? 3.876 -0.744 -7.852 1.00 90.69 84 ARG A CA 1
ATOM 688 C C . ARG A 1 84 ? 2.835 -1.664 -7.225 1.00 90.69 84 ARG A C 1
ATOM 690 O O . ARG A 1 84 ? 2.023 -1.179 -6.442 1.00 90.69 84 ARG A O 1
ATOM 697 N N . ALA A 1 85 ? 2.880 -2.959 -7.533 1.00 89.69 85 ALA A N 1
ATOM 698 C CA . ALA A 1 85 ? 1.981 -3.948 -6.947 1.00 89.69 85 ALA A CA 1
ATOM 699 C C . ALA A 1 85 ? 2.154 -4.023 -5.422 1.00 89.69 85 ALA A C 1
ATOM 701 O O . ALA A 1 85 ? 1.168 -3.986 -4.692 1.00 89.69 85 ALA A O 1
ATOM 7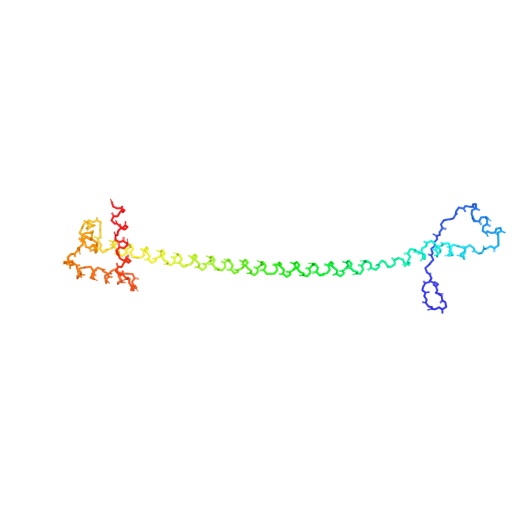02 N N . ALA A 1 86 ? 3.397 -4.017 -4.931 1.00 90.44 86 ALA A N 1
ATOM 703 C CA . ALA A 1 86 ? 3.684 -3.996 -3.498 1.00 90.44 86 ALA A CA 1
ATOM 704 C C . ALA A 1 86 ? 3.128 -2.735 -2.813 1.00 90.44 86 ALA A C 1
ATOM 706 O O . ALA A 1 86 ? 2.500 -2.824 -1.763 1.00 90.44 86 ALA A O 1
ATOM 707 N N . VAL A 1 87 ? 3.290 -1.556 -3.424 1.00 91.19 87 VAL A N 1
ATOM 708 C CA . VAL A 1 87 ? 2.721 -0.308 -2.884 1.00 91.19 87 VAL A CA 1
ATOM 709 C C . VAL A 1 87 ? 1.192 -0.345 -2.872 1.00 91.19 87 VAL A C 1
ATOM 711 O O . VAL A 1 87 ? 0.587 0.147 -1.923 1.00 91.19 87 VAL A O 1
A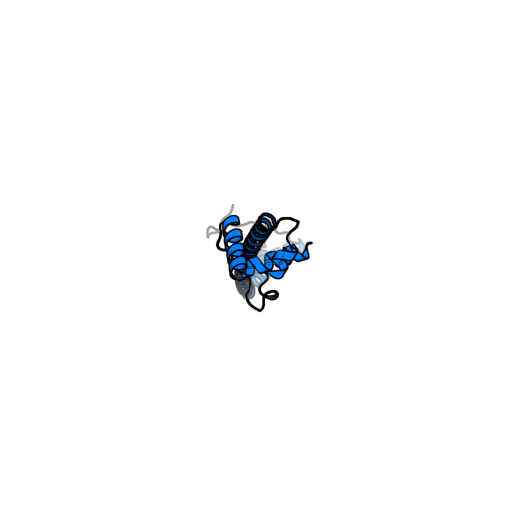TOM 714 N N . GLN A 1 88 ? 0.555 -0.906 -3.900 1.00 91.81 88 GLN A N 1
ATOM 715 C CA . GLN A 1 88 ? -0.902 -1.057 -3.930 1.00 91.81 88 GLN A CA 1
ATOM 716 C C . GLN A 1 88 ? -1.397 -2.009 -2.838 1.00 91.81 88 GLN A C 1
ATOM 718 O O . GLN A 1 88 ? -2.358 -1.668 -2.156 1.00 91.81 88 GLN A O 1
ATOM 723 N N . ALA A 1 89 ? -0.715 -3.137 -2.621 1.00 91.88 89 ALA A N 1
ATOM 724 C CA . ALA A 1 89 ? -1.036 -4.063 -1.537 1.00 91.88 89 ALA A CA 1
ATOM 725 C C . ALA A 1 89 ? -0.929 -3.380 -0.164 1.00 91.88 89 ALA A C 1
ATOM 727 O O . ALA A 1 89 ? -1.887 -3.399 0.599 1.00 91.88 89 ALA A O 1
ATOM 728 N N . LEU A 1 90 ? 0.170 -2.664 0.101 1.00 90.50 90 LEU A N 1
ATOM 729 C CA . LEU A 1 90 ? 0.349 -1.920 1.355 1.00 90.50 90 LEU A CA 1
ATOM 730 C C . LEU A 1 90 ? -0.714 -0.830 1.560 1.00 90.50 90 LEU A C 1
ATOM 732 O O . LEU A 1 90 ? -1.134 -0.570 2.686 1.00 90.50 90 LEU A O 1
ATOM 736 N N . ARG A 1 91 ? -1.156 -0.166 0.483 1.00 91.31 91 ARG A N 1
ATOM 737 C CA . ARG A 1 91 ? -2.257 0.807 0.557 1.00 91.31 91 ARG A CA 1
ATOM 738 C C . ARG A 1 91 ? -3.579 0.130 0.882 1.00 91.31 91 ARG A C 1
ATOM 740 O O . ARG A 1 91 ? -4.264 0.607 1.774 1.00 91.31 91 ARG A O 1
ATOM 747 N N . ALA A 1 92 ? -3.895 -0.976 0.215 1.00 91.62 92 ALA A N 1
ATOM 748 C CA . ALA A 1 92 ? -5.111 -1.736 0.475 1.00 91.62 92 ALA A CA 1
ATOM 749 C C . ALA A 1 92 ? -5.139 -2.288 1.910 1.00 91.62 92 ALA A C 1
ATOM 751 O O . ALA A 1 92 ? -6.157 -2.179 2.587 1.00 91.62 92 ALA A O 1
ATOM 752 N N . GLU A 1 93 ? -4.015 -2.808 2.411 1.00 90.62 93 GLU A N 1
ATOM 753 C CA . GLU A 1 93 ? -3.877 -3.241 3.808 1.00 90.62 93 GLU A CA 1
ATOM 754 C C . GLU A 1 93 ? -4.102 -2.082 4.782 1.00 90.62 93 GLU A C 1
ATOM 756 O O . GLU A 1 93 ? -4.826 -2.226 5.767 1.00 90.62 93 GLU A O 1
ATOM 761 N N . ARG A 1 94 ? -3.531 -0.906 4.494 1.00 90.50 94 ARG A N 1
ATOM 762 C CA . ARG A 1 94 ? -3.723 0.289 5.322 1.00 90.50 94 ARG A CA 1
ATOM 763 C C . ARG A 1 94 ? -5.166 0.789 5.292 1.00 90.50 94 ARG A C 1
ATOM 765 O O . ARG A 1 94 ? -5.685 1.165 6.336 1.00 90.50 94 ARG A O 1
ATOM 772 N N . GLU A 1 95 ? -5.801 0.812 4.126 1.00 92.25 95 GLU A N 1
ATOM 773 C CA . GLU A 1 95 ? -7.206 1.198 3.971 1.00 92.25 95 GLU A CA 1
ATOM 774 C C . GLU A 1 95 ? -8.127 0.227 4.715 1.00 92.25 95 GLU A C 1
ATOM 776 O O . GLU A 1 95 ? -9.022 0.666 5.431 1.00 92.25 95 GLU A O 1
ATOM 781 N N . ALA A 1 96 ? -7.864 -1.080 4.635 1.00 88.56 96 ALA A N 1
ATOM 782 C CA . ALA A 1 96 ? -8.606 -2.088 5.387 1.00 88.56 96 ALA A CA 1
ATOM 783 C C . ALA A 1 96 ? -8.416 -1.931 6.906 1.00 88.56 96 ALA A C 1
ATOM 785 O O . ALA A 1 96 ? -9.388 -1.997 7.659 1.00 88.56 96 ALA A O 1
ATOM 786 N N . ALA A 1 97 ? -7.184 -1.681 7.362 1.00 88.56 97 ALA A N 1
ATOM 787 C CA . ALA A 1 97 ? -6.898 -1.422 8.771 1.00 88.56 97 ALA A CA 1
ATOM 788 C C . ALA A 1 97 ? -7.592 -0.144 9.269 1.00 88.56 97 ALA A C 1
ATOM 790 O O . ALA A 1 97 ? -8.162 -0.145 10.359 1.00 88.56 97 ALA A O 1
ATOM 791 N N . GLN A 1 98 ? -7.595 0.921 8.462 1.00 90.00 98 GLN A N 1
ATOM 792 C CA . GLN A 1 98 ? -8.288 2.166 8.791 1.00 90.00 98 GLN A CA 1
ATOM 793 C C . GLN A 1 98 ? -9.801 1.952 8.866 1.00 90.00 98 GLN A C 1
ATOM 795 O O . GLN A 1 98 ? -10.407 2.307 9.869 1.00 90.00 98 GLN A O 1
ATOM 800 N N . ALA A 1 99 ? -10.402 1.295 7.870 1.00 89.62 99 ALA A N 1
ATOM 801 C CA . ALA A 1 99 ? -11.832 0.994 7.871 1.00 89.62 99 ALA A CA 1
ATOM 802 C C . ALA A 1 99 ? -12.245 0.151 9.090 1.00 89.62 99 ALA A C 1
ATOM 804 O O . ALA A 1 99 ? -13.312 0.361 9.666 1.00 89.62 99 ALA A O 1
ATOM 805 N N . ARG A 1 100 ? -11.382 -0.779 9.523 1.00 91.06 100 ARG A N 1
ATOM 806 C CA . ARG A 1 100 ? -11.587 -1.554 10.753 1.00 91.06 100 ARG A CA 1
ATOM 807 C C . ARG A 1 100 ? -11.559 -0.661 11.996 1.00 91.06 100 ARG A C 1
ATOM 809 O O . ARG A 1 100 ? -12.442 -0.783 12.839 1.00 91.06 100 ARG A O 1
ATOM 816 N N . GLN A 1 101 ? -10.591 0.251 12.100 1.00 90.31 101 GLN A N 1
ATOM 817 C CA . GLN A 1 101 ? -10.514 1.207 13.211 1.00 90.31 101 GLN A CA 1
ATOM 818 C C . GLN A 1 101 ? -11.707 2.167 13.243 1.00 90.31 101 GLN A C 1
ATOM 820 O O . GLN A 1 101 ? -12.256 2.403 14.318 1.00 90.31 101 GLN A O 1
ATOM 825 N N . ASP A 1 102 ? -12.140 2.665 12.086 1.00 89.88 102 ASP A N 1
ATOM 826 C CA . ASP A 1 102 ? -13.298 3.553 11.967 1.00 89.88 102 ASP A CA 1
ATOM 827 C C . ASP A 1 102 ? -14.581 2.824 12.397 1.00 89.88 102 ASP A C 1
ATOM 829 O O . ASP A 1 102 ? -15.349 3.341 13.206 1.00 89.88 102 ASP A O 1
ATOM 833 N N . GLY A 1 103 ? -14.764 1.568 11.970 1.00 91.12 103 GLY A N 1
ATOM 834 C CA . GLY A 1 103 ? -15.893 0.741 12.402 1.00 91.12 103 GLY A CA 1
ATOM 835 C C . GLY A 1 103 ? -15.916 0.475 13.912 1.00 91.12 103 GLY A C 1
ATOM 836 O O . GLY A 1 103 ? -16.986 0.469 14.525 1.00 91.12 103 GLY A O 1
ATOM 837 N N . ILE A 1 104 ? -14.747 0.291 14.537 1.00 92.50 104 ILE A N 1
ATOM 838 C CA . ILE A 1 104 ? -14.628 0.175 15.999 1.00 92.50 104 ILE A CA 1
ATOM 839 C C . ILE A 1 104 ? -14.977 1.505 16.673 1.00 92.50 104 ILE A C 1
ATOM 841 O O . ILE A 1 104 ? -15.700 1.512 17.670 1.00 92.50 104 ILE A O 1
ATOM 845 N N . ALA A 1 105 ? -14.481 2.627 16.148 1.00 90.19 105 ALA A N 1
ATOM 846 C CA . ALA A 1 105 ? -14.759 3.951 16.691 1.00 90.19 105 ALA A CA 1
ATOM 847 C C . ALA A 1 105 ? -16.262 4.267 16.649 1.00 90.19 105 ALA A C 1
ATOM 849 O O . ALA A 1 105 ? -16.829 4.649 17.674 1.00 90.19 105 ALA A O 1
ATOM 850 N N . ASP A 1 106 ? -16.925 4.013 15.522 1.00 91.38 106 ASP A N 1
ATOM 851 C CA . ASP A 1 106 ? -18.370 4.199 15.364 1.00 91.38 106 ASP A CA 1
ATOM 852 C C . ASP A 1 106 ? -19.170 3.309 16.323 1.00 91.38 106 ASP A C 1
ATOM 854 O O . ASP A 1 106 ? -20.107 3.770 16.983 1.00 91.38 106 ASP A O 1
ATOM 858 N N . ALA A 1 107 ? -18.780 2.038 16.466 1.00 92.44 107 ALA A N 1
ATOM 859 C CA . ALA A 1 107 ? -19.401 1.130 17.426 1.00 92.44 107 ALA A CA 1
ATOM 860 C C . ALA A 1 107 ? -19.223 1.620 18.873 1.00 92.44 107 ALA A C 1
ATOM 862 O O . ALA A 1 107 ? -20.165 1.571 19.668 1.00 92.44 107 ALA A O 1
ATOM 863 N N . LEU A 1 108 ? -18.042 2.133 19.226 1.00 91.50 108 LEU A N 1
ATOM 864 C CA . LEU A 1 108 ? -17.775 2.701 20.548 1.00 91.50 108 LEU A CA 1
ATOM 865 C C . LEU A 1 108 ? -18.609 3.957 20.814 1.00 91.50 108 LEU A C 1
ATOM 867 O O . LEU A 1 108 ? -19.166 4.076 21.907 1.00 91.50 108 LEU A O 1
ATOM 871 N N . VAL A 1 109 ? -18.754 4.854 19.834 1.00 89.56 109 VAL A N 1
ATOM 872 C CA . VAL A 1 109 ? -19.642 6.027 19.933 1.00 89.56 109 VAL A CA 1
ATOM 873 C C . VAL A 1 109 ? -21.078 5.580 20.217 1.00 89.56 109 VAL A C 1
ATOM 875 O O . VAL A 1 109 ? -21.708 6.101 21.138 1.00 89.56 109 VAL A O 1
ATOM 878 N N . GLN A 1 110 ? -21.576 4.571 19.495 1.00 89.69 110 GLN A N 1
ATOM 879 C CA . GLN A 1 110 ? -22.932 4.044 19.688 1.00 89.69 110 GLN A CA 1
ATOM 880 C C . GLN A 1 110 ? -23.140 3.399 21.067 1.00 89.69 110 GLN A C 1
ATOM 882 O O . GLN A 1 110 ? -24.225 3.508 21.637 1.00 89.69 110 GLN A O 1
ATOM 887 N N . VAL A 1 111 ? -22.129 2.716 21.614 1.00 88.50 111 VAL A N 1
ATOM 888 C CA . VAL A 1 111 ? -22.241 2.040 22.918 1.00 88.50 111 VAL A CA 1
ATOM 889 C C . VAL A 1 111 ? -22.107 3.014 24.087 1.00 88.50 111 VAL A C 1
ATOM 891 O O . VAL A 1 111 ? -22.826 2.878 25.077 1.00 88.50 111 VAL A O 1
ATOM 894 N N . ILE A 1 112 ? -21.173 3.960 24.002 1.00 85.69 112 ILE A N 1
ATOM 895 C CA . ILE A 1 112 ? -20.786 4.824 25.125 1.00 85.69 112 ILE A CA 1
ATOM 896 C C . ILE A 1 112 ? -21.659 6.083 25.185 1.00 85.69 112 ILE A C 1
ATOM 898 O O . ILE A 1 112 ? -21.996 6.545 26.280 1.00 85.69 112 ILE A O 1
ATOM 902 N N . GLY A 1 113 ? -22.038 6.628 24.024 1.00 74.12 113 GLY A N 1
ATOM 903 C CA . GLY A 1 113 ? -22.689 7.932 23.907 1.00 74.12 113 GLY A CA 1
ATOM 904 C C . GLY A 1 113 ? -21.813 9.096 24.396 1.00 74.12 113 GLY A C 1
ATOM 905 O O . GLY A 1 113 ? -20.702 8.915 24.896 1.00 74.12 113 GLY A O 1
ATOM 906 N N . ASP A 1 114 ? -22.321 10.325 24.298 1.00 67.62 114 ASP A N 1
ATOM 907 C CA . ASP A 1 114 ? -21.514 11.526 24.579 1.00 67.62 114 ASP A CA 1
ATOM 908 C C . ASP A 1 114 ? -21.206 11.747 26.074 1.00 67.62 114 ASP A C 1
ATOM 910 O O . ASP A 1 114 ? -20.220 12.396 26.422 1.00 67.62 114 ASP A O 1
ATOM 914 N N . GLY A 1 115 ? -22.009 11.182 26.984 1.00 65.62 115 GLY A N 1
ATOM 915 C CA . GLY A 1 115 ? -21.961 11.508 28.417 1.00 65.62 115 GLY A CA 1
ATOM 916 C C . GLY A 1 115 ? -21.210 10.531 29.330 1.00 65.62 115 GLY A C 1
ATOM 917 O O . GLY A 1 115 ? -21.019 10.843 30.505 1.00 65.62 115 GLY A O 1
ATOM 918 N N . GLN A 1 116 ? -20.797 9.346 28.857 1.00 78.94 116 GLN A N 1
ATOM 919 C CA . GLN A 1 116 ? -20.284 8.282 29.746 1.00 78.94 116 GLN A CA 1
ATOM 920 C C . GLN A 1 116 ? -18.776 8.009 29.651 1.00 78.94 116 GLN A C 1
ATOM 922 O O . GLN A 1 116 ? -18.284 7.080 30.293 1.00 78.94 116 GLN A O 1
ATOM 927 N N . LYS A 1 117 ? -18.002 8.836 28.939 1.00 82.00 117 LYS A N 1
ATOM 928 C CA . LYS A 1 117 ? -16.562 8.605 28.694 1.00 82.00 117 LYS A CA 1
ATOM 929 C C . LYS A 1 117 ? -15.740 8.356 29.972 1.00 82.00 117 LYS A C 1
ATOM 931 O O . LYS A 1 117 ? -14.882 7.476 29.993 1.00 82.00 117 LYS A O 1
ATOM 936 N N . ASN A 1 118 ? -16.050 9.043 31.076 1.00 82.94 118 ASN A N 1
ATOM 937 C CA . ASN A 1 118 ? -15.366 8.856 32.366 1.00 82.94 118 ASN A CA 1
ATOM 938 C C . ASN A 1 118 ? -15.592 7.475 33.003 1.00 82.94 118 ASN A C 1
ATOM 940 O O . ASN A 1 118 ? -14.693 6.963 33.671 1.00 82.94 118 ASN A O 1
ATOM 944 N N . ARG A 1 119 ? -16.766 6.862 32.806 1.00 84.56 119 ARG A N 1
ATOM 945 C CA . ARG A 1 119 ? -17.054 5.506 33.296 1.00 84.56 119 ARG A CA 1
ATOM 946 C C . ARG A 1 119 ? -16.164 4.496 32.580 1.00 84.56 119 ARG A C 1
ATOM 948 O O . ARG A 1 119 ? -15.468 3.725 33.234 1.00 84.56 119 ARG A O 1
ATOM 955 N N . TYR A 1 120 ? -16.145 4.562 31.251 1.00 86.00 120 TYR A N 1
ATOM 956 C CA . TYR A 1 120 ? -15.383 3.641 30.411 1.00 86.00 120 TYR A CA 1
ATOM 957 C C . TYR A 1 120 ? -13.872 3.865 30.511 1.00 86.00 120 TYR A C 1
ATOM 959 O O . TYR A 1 120 ? -13.116 2.901 30.502 1.00 86.00 120 TYR A O 1
ATOM 967 N N . ARG A 1 121 ? -13.412 5.101 30.752 1.00 87.06 121 ARG A N 1
ATOM 968 C CA . ARG A 1 121 ? -12.000 5.373 31.068 1.00 87.06 121 ARG A CA 1
ATOM 969 C C . ARG A 1 121 ? -11.507 4.549 32.253 1.00 87.06 121 ARG A C 1
ATOM 971 O O . ARG A 1 121 ? -10.409 4.008 32.210 1.00 87.06 121 ARG A O 1
ATOM 978 N N . ARG A 1 122 ? -12.319 4.435 33.306 1.00 86.81 122 ARG A N 1
ATOM 979 C CA . ARG A 1 122 ? -11.976 3.646 34.495 1.00 86.81 122 ARG A CA 1
ATOM 980 C C . ARG A 1 122 ? -12.122 2.132 34.278 1.00 86.81 122 ARG A C 1
ATOM 982 O O . ARG A 1 122 ? -11.809 1.395 35.201 1.00 86.81 122 ARG A O 1
ATOM 989 N N . MET A 1 123 ? -12.683 1.685 33.152 1.00 86.81 123 MET A N 1
ATOM 990 C CA . MET A 1 123 ? -12.781 0.267 32.770 1.00 86.81 123 MET A CA 1
ATOM 991 C C . MET A 1 123 ? -11.611 -0.186 31.893 1.00 86.81 123 MET A C 1
ATOM 993 O O . MET A 1 123 ? -11.507 -1.371 31.606 1.00 86.81 123 MET A O 1
ATOM 997 N N . LEU A 1 124 ? -10.758 0.738 31.435 1.00 89.69 124 LEU A N 1
ATOM 998 C CA . LEU A 1 124 ? -9.555 0.363 30.698 1.00 89.69 124 LEU A CA 1
ATOM 999 C C . LEU A 1 124 ? -8.688 -0.567 31.563 1.00 89.69 124 LEU A C 1
ATOM 1001 O O . LEU A 1 124 ? -8.520 -0.257 32.746 1.00 89.69 124 LEU A O 1
ATOM 1005 N N . PRO A 1 125 ? -8.098 -1.634 30.992 1.00 85.75 125 PRO A N 1
ATOM 1006 C CA . PRO A 1 125 ? -7.289 -2.595 31.743 1.00 85.75 125 PRO A CA 1
ATOM 1007 C C . PRO A 1 125 ? -6.178 -1.945 32.581 1.00 85.75 125 PRO A C 1
ATOM 1009 O O . PRO A 1 125 ? -5.933 -2.342 33.713 1.00 85.75 125 PRO A O 1
ATOM 1012 N N . GLU A 1 126 ? -5.543 -0.885 32.073 1.00 87.88 126 GLU A N 1
ATOM 1013 C CA . GLU A 1 126 ? -4.516 -0.133 32.807 1.00 87.88 126 GLU A CA 1
ATOM 1014 C C . GLU A 1 126 ? -5.037 0.656 34.025 1.00 87.88 126 GLU A C 1
ATOM 1016 O O . GLU A 1 126 ? -4.254 1.021 34.900 1.00 87.88 126 GLU A O 1
ATOM 1021 N N . ASN A 1 127 ? -6.342 0.934 34.088 1.00 87.44 127 ASN A N 1
ATOM 1022 C CA . ASN A 1 127 ? -6.991 1.687 35.164 1.00 87.44 127 ASN A CA 1
ATOM 1023 C C . ASN A 1 127 ? -7.771 0.781 36.135 1.00 87.44 127 ASN A C 1
ATOM 1025 O O . ASN A 1 127 ? -8.390 1.298 37.068 1.00 87.44 127 ASN A O 1
ATOM 1029 N N . ASP A 1 128 ? -7.739 -0.537 35.922 1.00 86.62 128 ASP A N 1
ATOM 1030 C CA . ASP A 1 128 ? -8.366 -1.554 36.768 1.00 86.62 128 ASP A CA 1
ATOM 1031 C C . ASP A 1 128 ? -7.346 -2.639 37.176 1.00 86.62 128 ASP A C 1
ATOM 1033 O O . ASP A 1 128 ? -7.430 -3.786 36.739 1.00 86.62 128 ASP A O 1
ATOM 1037 N N . PRO A 1 129 ? -6.345 -2.296 38.010 1.00 82.44 129 PRO A N 1
ATOM 1038 C CA . PRO A 1 129 ? -5.267 -3.219 38.376 1.00 82.44 129 PRO A CA 1
ATOM 1039 C C . PRO A 1 129 ? -5.743 -4.430 39.193 1.00 82.44 129 PRO A C 1
ATOM 1041 O O . PRO A 1 129 ? -5.043 -5.438 39.244 1.00 82.44 129 PRO A O 1
ATOM 1044 N N . ASN A 1 130 ? -6.913 -4.332 39.831 1.00 85.88 130 ASN A N 1
ATOM 1045 C CA . ASN A 1 130 ? -7.505 -5.415 40.616 1.00 85.88 130 ASN A CA 1
ATOM 1046 C C . ASN A 1 130 ? -8.403 -6.331 39.771 1.00 85.88 130 ASN A C 1
ATOM 1048 O O . ASN A 1 130 ? -8.778 -7.402 40.241 1.00 85.88 130 ASN A O 1
ATOM 1052 N N . GLY A 1 131 ? -8.737 -5.928 38.540 1.00 84.44 131 GLY A N 1
ATOM 1053 C CA . GLY A 1 131 ? -9.647 -6.669 37.673 1.00 84.44 131 GLY A CA 1
ATOM 1054 C C . GLY A 1 131 ? -11.095 -6.668 38.166 1.00 84.44 131 GLY A C 1
ATOM 1055 O O . GLY A 1 131 ? -11.843 -7.598 37.867 1.00 84.44 131 GLY A O 1
ATOM 1056 N N . ASP A 1 132 ? -11.511 -5.636 38.903 1.00 87.19 132 ASP A N 1
ATOM 1057 C CA . ASP A 1 132 ? -12.863 -5.538 39.464 1.00 87.19 132 ASP A CA 1
ATOM 1058 C C . ASP A 1 132 ? -13.943 -5.425 38.365 1.00 87.19 132 ASP A C 1
ATOM 1060 O O . ASP A 1 132 ? -15.137 -5.545 38.642 1.00 87.19 132 ASP A O 1
ATOM 1064 N N . ARG A 1 133 ? -13.546 -5.148 37.114 1.00 85.50 133 ARG A N 1
ATOM 1065 C CA . ARG A 1 133 ? -14.435 -4.853 35.979 1.00 85.50 133 ARG A CA 1
ATOM 1066 C C . ARG A 1 133 ? -14.146 -5.688 34.738 1.00 85.50 133 ARG A C 1
ATOM 1068 O O . ARG A 1 133 ? -14.568 -5.309 33.645 1.00 85.50 133 ARG A O 1
ATOM 1075 N N . VAL A 1 134 ? -13.464 -6.822 34.890 1.00 86.88 134 VAL A N 1
ATOM 1076 C CA . VAL A 1 134 ? -13.149 -7.733 33.775 1.00 86.88 134 VAL A CA 1
ATOM 1077 C C . VAL A 1 134 ? -14.421 -8.196 33.054 1.00 86.88 134 VAL A C 1
ATOM 1079 O O . VAL A 1 134 ? -14.477 -8.147 31.828 1.00 86.88 134 VAL A O 1
ATOM 1082 N N . ASP A 1 135 ? -15.483 -8.535 33.788 1.00 88.94 135 ASP A N 1
ATOM 1083 C CA . ASP A 1 135 ? -16.752 -8.970 33.183 1.00 88.94 135 ASP A CA 1
ATOM 1084 C C . ASP A 1 135 ? -17.433 -7.853 32.371 1.00 88.94 135 ASP A C 1
ATOM 1086 O O . ASP A 1 135 ? -17.941 -8.083 31.269 1.00 88.94 135 ASP A O 1
ATOM 1090 N N . ASP A 1 136 ? -17.421 -6.622 32.892 1.00 88.75 136 ASP A N 1
ATOM 1091 C CA . ASP A 1 136 ? -17.964 -5.451 32.198 1.00 88.75 136 ASP A CA 1
ATOM 1092 C C . ASP A 1 136 ? -17.135 -5.109 30.947 1.00 88.75 136 ASP A C 1
ATOM 1094 O O . ASP A 1 136 ? -17.680 -4.664 29.929 1.00 88.75 136 ASP A O 1
ATOM 1098 N N . TRP A 1 137 ? -15.818 -5.319 31.014 1.00 91.62 137 TRP A N 1
ATOM 1099 C CA . TRP A 1 137 ? -14.900 -5.153 29.893 1.00 91.62 137 TRP A CA 1
ATOM 1100 C C . TRP A 1 137 ? -15.167 -6.179 28.788 1.00 91.62 137 TRP A C 1
ATOM 1102 O O . TRP A 1 137 ? -15.378 -5.804 27.633 1.00 91.62 137 TRP A O 1
ATOM 1112 N N . ASP A 1 138 ? -15.276 -7.459 29.135 1.00 91.69 138 ASP A N 1
ATOM 1113 C CA . ASP A 1 138 ? -15.604 -8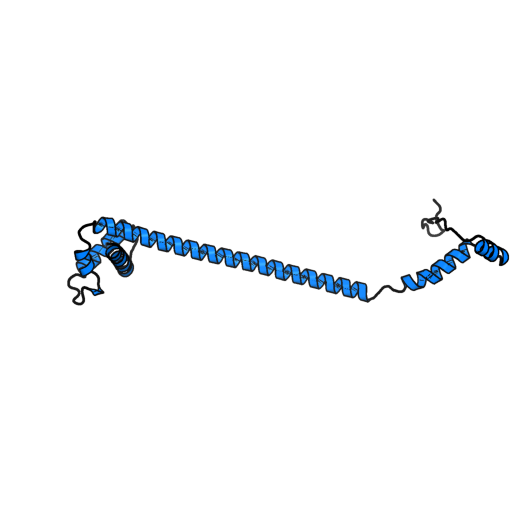.522 28.184 1.00 91.69 138 ASP A CA 1
ATOM 1114 C C . ASP A 1 138 ? -16.984 -8.311 27.548 1.00 91.69 138 ASP A C 1
ATOM 1116 O O . ASP A 1 138 ? -17.181 -8.541 26.347 1.00 91.69 138 ASP A O 1
ATOM 1120 N N . ALA A 1 139 ? -17.954 -7.819 28.323 1.00 91.75 139 ALA A N 1
ATOM 1121 C CA . ALA A 1 139 ? -19.265 -7.450 27.805 1.00 91.75 139 ALA A CA 1
ATOM 1122 C C . ALA A 1 139 ? -19.183 -6.301 26.785 1.00 91.75 139 ALA A C 1
ATOM 1124 O O . ALA A 1 139 ? -19.873 -6.345 25.758 1.00 91.75 139 ALA A O 1
ATOM 1125 N N . LEU A 1 140 ? -18.333 -5.296 27.029 1.00 92.00 140 LEU A N 1
ATOM 1126 C CA . LEU A 1 140 ? -18.071 -4.212 26.080 1.00 92.00 140 LEU A CA 1
ATOM 1127 C C . LEU A 1 140 ? -17.449 -4.750 24.786 1.00 92.00 140 LEU A C 1
ATOM 1129 O O . LEU A 1 140 ? -17.973 -4.460 23.709 1.00 92.00 140 LEU A O 1
ATOM 1133 N N . VAL A 1 141 ? -16.402 -5.574 24.882 1.00 93.75 141 VAL A N 1
ATOM 1134 C CA . VAL A 1 141 ? -15.710 -6.156 23.718 1.00 93.75 141 VAL A CA 1
ATOM 1135 C C . VAL A 1 141 ? -16.673 -6.964 22.848 1.00 93.75 141 VAL A C 1
ATOM 1137 O O . VAL A 1 141 ? -16.727 -6.776 21.630 1.00 93.75 141 VAL A O 1
ATOM 1140 N N . ARG A 1 142 ? -17.525 -7.796 23.462 1.00 93.69 142 ARG A N 1
ATOM 1141 C CA . ARG A 1 142 ? -18.561 -8.556 22.739 1.00 93.69 142 ARG A CA 1
ATOM 1142 C C . ARG A 1 142 ? -19.582 -7.653 22.056 1.00 93.69 142 ARG A C 1
ATOM 1144 O O . ARG A 1 142 ? -20.073 -7.985 20.977 1.00 93.69 142 ARG A O 1
ATOM 1151 N N . ARG A 1 143 ? -19.946 -6.531 22.679 1.00 92.81 143 ARG A N 1
ATOM 1152 C CA . ARG A 1 143 ? -20.926 -5.594 22.119 1.00 92.81 143 ARG A CA 1
ATOM 1153 C C . ARG A 1 143 ? -20.359 -4.837 20.924 1.00 92.81 143 ARG A C 1
ATOM 1155 O O . ARG A 1 143 ? -21.050 -4.737 19.915 1.00 92.81 143 ARG A O 1
ATOM 1162 N N . VAL A 1 144 ? -19.113 -4.376 21.026 1.00 93.25 144 VAL A N 1
ATOM 1163 C CA . VAL A 1 144 ? -18.385 -3.747 19.917 1.00 93.25 144 VAL A CA 1
ATOM 1164 C C . VAL A 1 144 ? -18.215 -4.745 18.773 1.00 93.25 144 VAL A C 1
ATOM 1166 O O . VAL A 1 144 ? -18.633 -4.448 17.662 1.00 93.25 144 VAL A O 1
ATOM 1169 N N . SER A 1 145 ? -17.758 -5.968 19.058 1.00 93.81 145 SER A N 1
ATOM 1170 C CA . SER A 1 145 ? -17.642 -7.040 18.055 1.00 93.81 145 SER A CA 1
ATOM 1171 C C . SER A 1 145 ? -18.959 -7.301 17.317 1.00 93.81 145 SER A C 1
ATOM 1173 O O . SER A 1 145 ? -19.000 -7.397 16.092 1.00 93.81 145 SER A O 1
ATOM 1175 N N . ARG A 1 146 ? -20.081 -7.346 18.051 1.00 94.19 146 ARG A N 1
ATOM 1176 C CA . ARG A 1 146 ? -21.412 -7.528 17.456 1.00 94.19 146 ARG A CA 1
ATOM 1177 C C . ARG A 1 146 ? -21.803 -6.380 16.525 1.00 94.19 146 ARG A C 1
ATOM 1179 O O . ARG A 1 146 ? -22.405 -6.644 15.491 1.00 94.19 146 ARG A O 1
ATOM 1186 N N . LEU A 1 147 ? -21.499 -5.136 16.893 1.00 93.31 147 LEU A N 1
ATOM 1187 C CA . LEU A 1 147 ? -21.807 -3.962 16.071 1.00 93.31 147 LEU A CA 1
ATOM 1188 C C . LEU A 1 147 ? -20.908 -3.873 14.836 1.00 93.31 147 LEU A C 1
ATOM 1190 O O . LEU A 1 147 ? -21.393 -3.543 13.760 1.00 93.31 147 LEU A O 1
ATOM 1194 N N . CYS A 1 148 ? -19.629 -4.224 14.970 1.00 90.31 148 CYS A N 1
ATOM 1195 C CA . CYS A 1 148 ? -18.697 -4.292 13.847 1.00 90.31 148 CYS A CA 1
ATOM 1196 C C . CYS A 1 148 ? -18.959 -5.500 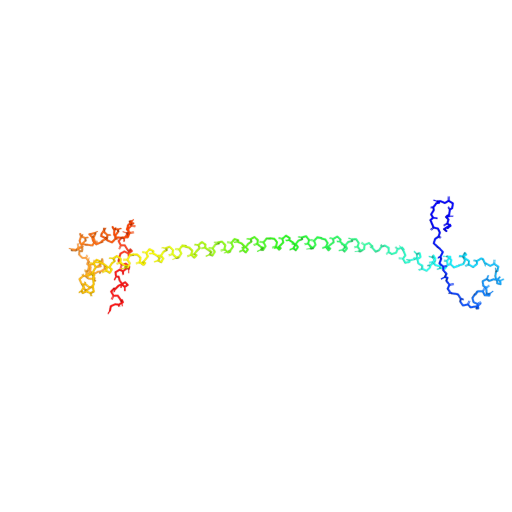12.928 1.00 90.31 148 CYS A C 1
ATOM 1198 O O . CYS A 1 148 ? -18.409 -5.559 11.832 1.00 90.31 148 CYS A O 1
ATOM 1200 N N . GLY A 1 149 ? -19.767 -6.476 13.364 1.00 91.12 149 GLY A N 1
ATOM 1201 C CA . GLY A 1 149 ? -20.030 -7.709 12.618 1.00 91.12 149 GLY A CA 1
ATOM 1202 C C . GLY A 1 149 ? -18.800 -8.612 12.466 1.00 91.12 149 GLY A C 1
ATOM 1203 O O . GLY A 1 149 ? -18.781 -9.476 11.593 1.00 91.12 149 GLY A O 1
ATOM 1204 N N . ALA A 1 150 ? -17.777 -8.408 13.296 1.00 89.50 150 ALA A N 1
ATOM 1205 C CA . ALA A 1 150 ? -16.496 -9.099 13.239 1.00 89.50 150 ALA A CA 1
ATOM 1206 C C . ALA A 1 150 ? -15.979 -9.371 14.654 1.00 89.50 150 ALA A C 1
ATOM 1208 O O . ALA A 1 150 ? -16.337 -8.675 15.603 1.00 89.50 150 ALA A O 1
ATOM 1209 N N . GLU A 1 151 ? -15.124 -10.380 14.798 1.00 91.62 151 GLU A N 1
ATOM 1210 C CA . GLU A 1 151 ? -14.406 -10.609 16.049 1.00 91.62 151 GLU A CA 1
ATOM 1211 C C . GLU A 1 151 ? -13.349 -9.508 16.219 1.00 91.62 151 GLU A C 1
ATOM 1213 O O . GLU A 1 151 ? -12.399 -9.409 15.432 1.00 91.62 151 GLU A O 1
ATOM 1218 N N . ILE A 1 152 ? -13.580 -8.637 17.203 1.00 92.06 152 ILE A N 1
ATOM 1219 C CA . ILE A 1 152 ? -12.684 -7.548 17.586 1.00 92.06 152 ILE A CA 1
ATOM 1220 C C . ILE A 1 152 ? -12.015 -7.945 18.893 1.00 92.06 152 ILE A C 1
ATOM 1222 O O . ILE A 1 152 ? -12.684 -8.375 19.839 1.00 92.06 152 ILE A O 1
ATOM 1226 N N . ASP A 1 153 ? -10.698 -7.800 18.950 1.00 92.56 153 ASP A N 1
ATOM 1227 C CA . ASP A 1 153 ? -9.956 -8.168 20.144 1.00 92.56 153 ASP A CA 1
ATOM 1228 C C . ASP A 1 153 ? -10.054 -7.091 21.246 1.00 92.56 153 ASP A C 1
ATOM 1230 O O . ASP A 1 153 ? -10.425 -5.932 21.038 1.00 92.56 153 ASP A O 1
ATOM 1234 N N . SER A 1 154 ? -9.719 -7.490 22.472 1.00 92.06 154 SER A N 1
ATOM 1235 C CA . SER A 1 154 ? -9.709 -6.599 23.636 1.00 92.06 154 SER A CA 1
ATOM 1236 C C . SER A 1 154 ? -8.764 -5.397 23.453 1.00 92.06 154 SER A C 1
ATOM 1238 O O . SER A 1 154 ? -9.075 -4.279 23.868 1.00 92.06 154 SER A O 1
ATOM 1240 N N . ALA A 1 155 ? -7.620 -5.581 22.791 1.00 91.75 155 ALA A N 1
ATOM 1241 C CA . ALA A 1 155 ? -6.634 -4.521 22.608 1.00 91.75 155 ALA A CA 1
ATOM 1242 C C . ALA A 1 155 ? -7.109 -3.450 21.608 1.00 91.75 155 ALA A C 1
ATOM 1244 O O . ALA A 1 155 ? -6.898 -2.258 21.843 1.00 91.75 155 ALA A O 1
ATOM 1245 N N . GLU A 1 156 ? -7.791 -3.855 20.541 1.00 91.31 156 GLU A N 1
ATOM 1246 C CA . GLU A 1 156 ? -8.428 -3.018 19.529 1.00 91.31 156 GLU A CA 1
ATOM 1247 C C . GLU A 1 156 ? -9.513 -2.139 20.156 1.00 91.31 156 GLU A C 1
ATOM 1249 O O . GLU A 1 156 ? -9.539 -0.925 19.936 1.00 91.31 156 GLU A O 1
ATOM 1254 N N . VAL A 1 157 ? -10.353 -2.721 21.019 1.00 92.38 157 VAL A N 1
ATOM 1255 C CA . VAL A 1 157 ? -11.369 -1.969 21.770 1.00 92.38 157 VAL A CA 1
ATOM 1256 C C . VAL A 1 157 ? -10.720 -0.974 22.734 1.00 92.38 157 VAL A C 1
ATOM 1258 O O . VAL A 1 157 ? -11.151 0.179 22.804 1.00 92.38 157 VAL A O 1
ATOM 1261 N N . ALA A 1 158 ? -9.653 -1.365 23.438 1.00 92.56 158 ALA A N 1
ATOM 1262 C CA . ALA A 1 158 ? -8.908 -0.456 24.313 1.00 92.56 158 ALA A CA 1
ATOM 1263 C C . ALA A 1 158 ? -8.272 0.703 23.537 1.00 92.56 158 ALA A C 1
ATOM 1265 O O . ALA A 1 158 ? -8.351 1.852 23.972 1.00 92.56 158 ALA A O 1
ATOM 1266 N N . ALA A 1 159 ? -7.674 0.429 22.377 1.00 91.81 159 ALA A N 1
ATOM 1267 C CA . ALA A 1 159 ? -7.091 1.453 21.519 1.00 91.81 159 ALA A CA 1
ATOM 1268 C C . ALA A 1 159 ? -8.155 2.446 21.025 1.00 91.81 159 ALA A C 1
ATOM 1270 O O . ALA A 1 159 ? -7.981 3.654 21.189 1.00 91.81 159 ALA A O 1
ATOM 1271 N N . GLY A 1 160 ? -9.283 1.949 20.506 1.00 90.81 160 GLY A N 1
ATOM 1272 C CA . GLY A 1 160 ? -10.399 2.790 20.069 1.00 90.81 160 GLY A CA 1
ATOM 1273 C C . GLY A 1 160 ? -10.964 3.645 21.206 1.00 90.81 160 GLY A C 1
ATOM 1274 O O . GLY A 1 160 ? -11.193 4.845 21.040 1.00 90.81 160 GLY A O 1
ATOM 1275 N N . LEU A 1 161 ? -11.111 3.059 22.398 1.00 90.38 161 LEU A N 1
ATOM 1276 C CA . LEU A 1 161 ? -11.620 3.759 23.572 1.00 90.38 161 LEU A CA 1
ATOM 1277 C C . LEU A 1 161 ? -10.680 4.883 24.028 1.00 90.38 161 LEU A C 1
ATOM 1279 O O . LEU A 1 161 ? -11.148 5.975 24.353 1.00 90.38 161 LEU A O 1
ATOM 1283 N N . ARG A 1 162 ? -9.360 4.659 24.014 1.00 90.50 162 ARG A N 1
ATOM 1284 C CA . ARG A 1 162 ? -8.370 5.708 24.316 1.00 90.50 162 ARG A CA 1
ATOM 1285 C C . ARG A 1 162 ? -8.491 6.880 23.351 1.00 90.50 162 ARG A C 1
ATOM 1287 O O . ARG A 1 162 ? -8.525 8.021 23.806 1.00 90.50 162 ARG A O 1
ATOM 1294 N N . THR A 1 163 ? -8.606 6.610 22.052 1.00 89.31 163 THR A N 1
ATOM 1295 C CA . THR A 1 163 ? -8.777 7.649 21.027 1.00 89.31 163 THR A CA 1
ATOM 1296 C C . THR A 1 163 ? -10.059 8.450 21.252 1.00 89.31 163 THR A C 1
ATOM 1298 O O . THR A 1 163 ? -10.030 9.679 21.254 1.00 89.31 163 THR A O 1
ATOM 1301 N N . LEU A 1 164 ? -11.175 7.772 21.532 1.00 87.12 164 LEU A N 1
ATOM 1302 C CA . LEU A 1 164 ? -12.470 8.407 21.791 1.00 87.12 164 LEU A CA 1
ATOM 1303 C C . LEU A 1 164 ? -12.472 9.288 23.055 1.00 87.12 164 LEU A C 1
ATOM 1305 O O . LEU A 1 164 ? -13.135 10.331 23.098 1.00 87.12 164 LEU A O 1
ATOM 1309 N N . ILE A 1 165 ? -11.745 8.861 24.091 1.00 87.25 165 ILE A N 1
ATOM 1310 C CA . ILE A 1 165 ? -11.552 9.630 25.326 1.00 87.25 165 ILE A CA 1
ATOM 1311 C C . ILE A 1 165 ? -10.627 10.826 25.079 1.00 87.25 165 ILE A C 1
ATOM 1313 O O . ILE A 1 165 ? -10.899 11.896 25.606 1.00 87.25 165 ILE A O 1
ATOM 1317 N N . ALA A 1 166 ? -9.555 10.660 24.301 1.00 84.56 166 ALA A N 1
ATOM 1318 C CA . ALA A 1 166 ? -8.602 11.728 23.999 1.00 84.56 166 ALA A CA 1
ATOM 1319 C C . ALA A 1 166 ? -9.185 12.824 23.091 1.00 84.56 166 ALA A C 1
ATOM 1321 O O . ALA A 1 166 ? -8.737 13.964 23.150 1.00 84.56 166 ALA A O 1
ATOM 1322 N N . ALA A 1 167 ? -10.176 12.487 22.261 1.00 77.31 167 ALA A N 1
ATOM 1323 C CA . ALA A 1 167 ? -10.896 13.437 21.413 1.00 77.31 167 ALA A CA 1
ATOM 1324 C C . ALA A 1 167 ? -11.984 14.250 22.156 1.00 77.31 167 ALA A C 1
ATOM 1326 O O . ALA A 1 167 ? -12.674 15.046 21.523 1.00 77.31 167 ALA A O 1
ATOM 1327 N N . ALA A 1 168 ? -12.188 14.008 23.458 1.00 62.53 168 ALA A N 1
ATOM 1328 C CA . ALA A 1 168 ? -13.182 14.667 24.314 1.00 62.53 168 ALA A CA 1
ATOM 1329 C C . ALA A 1 168 ? -12.570 15.826 25.110 1.00 62.53 168 ALA A C 1
ATOM 1331 O O . ALA A 1 168 ? -13.282 16.838 25.277 1.00 62.53 168 ALA A O 1
#

Sequence (168 aa):
MRFDANGNELKQLTVWIPAELHRLIRADGVNVNRFVNEQFEAYYGTLSAYHHPDRDHLAHAARESITRQKEIATERQANREHARAAVQALRAEREAAQARQDGIADALVQVIGDGQKNRYRRMLPENDPNGDRVDDWDALVRRVSRLCGAEIDSAEVAAGLRTLIAAA

Foldseek 3Di:
DDADPVRHDDDDDDDDDDPVVVVVCVVVVHDPVVVVVVVCCVVCVVVVVPPPPVVVVVVVVVVVVVVVVVVVVVVVVVVVVVVVVVVVVVVVVVVVVVVLLVLLLVLCCVVQPDPRLVVVVCLQCVNCVPCPCVVVLVVSQVSSCVSSVHNDDSVSNNVSSVVVSVVD

Secondary structure (DSSP, 8-state):
--B-TTS-B---------HHHHHHHHHTT--HHHHHHHHHHHHHHHHHT---HHHHHHHHHHHHHHHHHHHHHHHHHHHHHHHHHHHHHHHHHHHHHHHHHHHHHHHHHHHHTTT-HHHHHTTSGGG-TT-TTHHHHHHHHHHHHHHHTS---HHHHHHHHHHHHHT-

Radius of gyration: 46.67 Å; chains: 1; bounding box: 73×31×119 Å